Protein AF-A0A1U2FJ78-F1 (afdb_monomer)

Sequence (71 aa):
MIGPCRVFAYQYGPWCMIEIPELAGLTQAQWRSDADAQARSYIATAIGCDVADIAIEAVATCGPKNLPLLD

Mean predicted aligned error: 6.49 Å

Organism: NCBI:txid1962118

Nearest PDB structures (foldseek):
  2yzt-assembly1_A-2  TM=6.580E-01  e=2.229E-02  Thermus thermophilu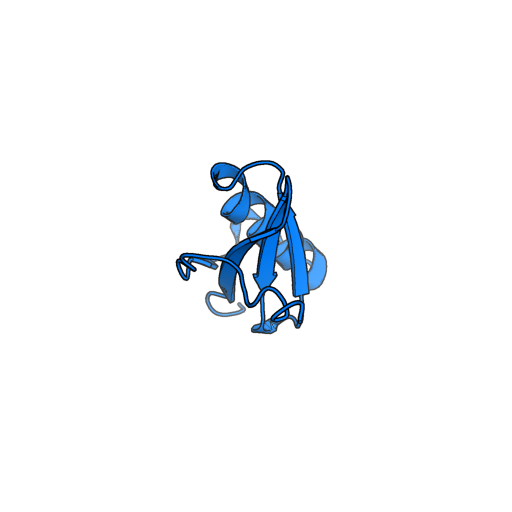s HB8
  3k6q-assembly2_D  TM=6.738E-01  e=2.333E-01  Syntrophomonas wolfei subsp. wolfei str. Goettingen G311
  6ci0-assembly1_B  TM=7.170E-01  e=1.546E+00  Cereibacter sphaeroides
  3lm2-assembly1_B  TM=5.458E-01  e=1.449E+00  Agrobacterium fabrum str. C58
  3fyi-assembly2_D  TM=5.096E-01  e=1.449E+00  Cereibacter sphaeroides

Solvent-accessible surface area (backbone atoms only — not comparable to full-atom values): 4323 Å² total; per-residue (Å²): 133,83,73,67,41,53,35,42,46,28,59,53,88,85,33,23,37,36,35,28,69,92,72,76,38,78,51,69,27,75,43,74,87,44,41,67,58,47,49,28,51,49,50,16,64,76,73,73,51,60,50,90,76,53,54,70,42,81,44,88,47,84,60,60,95,66,71,76,84,76,131

Foldseek 3Di:
DDDAWEWEWEDDPQWIWIATVVLRDIDIDNDPVCNLVGVLVVVCVSVVHDSVPHHYDYDYDDYDPDDDPPD

pLDDT: mean 83.4, std 17.04, range [35.5, 96.25]

Radius of gyration: 12.7 Å; Cα contacts (8 Å, |Δi|>4): 114; chains: 1; bounding box: 27×34×36 Å

Secondary structure (DSSP, 8-state):
-PPPEEEEEEEETTEEEEEEGGGTEEEEESSGGGHHHHHHHHHHHHHT--GGG--EEEEE--S-S------

Structure (mmCIF, N/CA/C/O backbone):
data_AF-A0A1U2FJ78-F1
#
_entry.id   AF-A0A1U2FJ78-F1
#
loop_
_atom_site.group_PDB
_atom_site.id
_atom_site.type_symbol
_atom_site.label_atom_id
_atom_site.label_alt_id
_atom_site.label_comp_id
_atom_site.label_asym_id
_atom_site.label_entity_id
_atom_site.label_seq_id
_atom_site.pdbx_PDB_ins_code
_atom_site.Cartn_x
_atom_site.Cartn_y
_atom_site.Cartn_z
_atom_site.occupancy
_atom_site.B_iso_or_equiv
_atom_site.auth_seq_id
_atom_site.auth_comp_id
_atom_site.auth_asym_id
_atom_site.auth_atom_id
_atom_site.pdbx_PDB_model_num
ATOM 1 N N . MET A 1 1 ? -5.224 1.712 19.387 1.00 57.50 1 MET A N 1
ATOM 2 C CA . MET A 1 1 ? -4.143 2.126 18.473 1.00 57.50 1 MET A CA 1
ATOM 3 C C . MET A 1 1 ? -3.498 0.849 17.971 1.00 57.50 1 MET A C 1
ATOM 5 O O . MET A 1 1 ? -3.053 0.065 18.804 1.00 57.50 1 MET A O 1
ATOM 9 N N . ILE A 1 2 ? -3.558 0.572 16.671 1.00 68.06 2 ILE A N 1
ATOM 10 C CA . ILE A 1 2 ? -2.723 -0.492 16.106 1.00 68.06 2 ILE A CA 1
ATOM 11 C C . ILE A 1 2 ? -1.271 -0.002 16.126 1.00 68.06 2 ILE A C 1
ATOM 13 O O . ILE A 1 2 ? -1.022 1.185 15.925 1.00 68.06 2 ILE A O 1
ATOM 17 N N 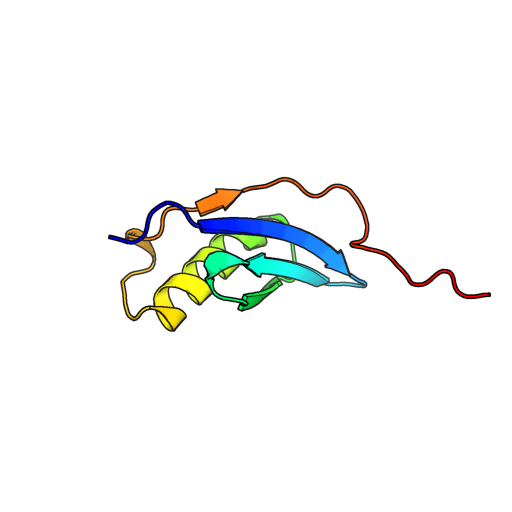. GLY A 1 3 ? -0.333 -0.889 16.460 1.00 76.75 3 GLY A N 1
ATOM 18 C CA . GLY A 1 3 ? 1.094 -0.585 16.340 1.00 76.75 3 GLY A CA 1
ATOM 19 C C . GLY A 1 3 ? 1.478 -0.296 14.881 1.00 76.75 3 GLY A C 1
ATOM 20 O O . GLY A 1 3 ? 0.644 -0.472 13.990 1.00 76.75 3 GLY A O 1
ATOM 21 N N . PRO A 1 4 ? 2.720 0.138 14.616 1.00 85.00 4 PRO A N 1
ATOM 22 C CA . PRO A 1 4 ? 3.158 0.405 13.251 1.00 85.00 4 PRO A CA 1
ATOM 23 C C . PRO A 1 4 ? 2.974 -0.838 12.369 1.00 85.00 4 PRO A C 1
ATOM 25 O O . PRO A 1 4 ? 3.391 -1.936 12.741 1.00 85.00 4 PRO A O 1
ATOM 28 N N . CYS A 1 5 ? 2.334 -0.672 11.210 1.00 88.81 5 CYS A N 1
ATOM 29 C CA . CYS A 1 5 ? 2.185 -1.752 10.234 1.00 88.81 5 CYS A CA 1
ATOM 30 C C . CYS A 1 5 ? 3.432 -1.851 9.362 1.00 88.81 5 CYS A C 1
ATOM 32 O O . CYS A 1 5 ? 3.975 -0.827 8.936 1.00 88.81 5 CYS A O 1
ATOM 34 N N . ARG A 1 6 ? 3.855 -3.073 9.039 1.00 92.94 6 ARG A N 1
ATOM 35 C CA . ARG A 1 6 ? 4.969 -3.272 8.115 1.00 92.94 6 ARG A CA 1
ATOM 36 C C . ARG A 1 6 ? 4.468 -3.135 6.691 1.00 92.94 6 ARG A C 1
ATOM 38 O O . ARG A 1 6 ? 3.422 -3.669 6.328 1.00 92.94 6 ARG A O 1
ATOM 45 N N . VAL A 1 7 ? 5.250 -2.441 5.877 1.00 93.25 7 VAL A N 1
ATOM 46 C CA . VAL A 1 7 ? 4.930 -2.204 4.471 1.00 93.25 7 VAL A CA 1
ATOM 47 C C . VAL A 1 7 ? 6.060 -2.731 3.602 1.00 93.25 7 VAL A C 1
ATOM 49 O O . VAL A 1 7 ? 7.206 -2.311 3.751 1.00 93.25 7 VAL A O 1
ATOM 52 N N . PHE A 1 8 ? 5.734 -3.628 2.673 1.00 92.44 8 PHE A N 1
ATOM 53 C CA . PHE A 1 8 ? 6.683 -4.206 1.723 1.00 92.44 8 PHE A CA 1
ATOM 54 C C . PHE A 1 8 ? 6.355 -3.708 0.318 1.00 92.44 8 PHE A C 1
ATOM 56 O O . PHE A 1 8 ?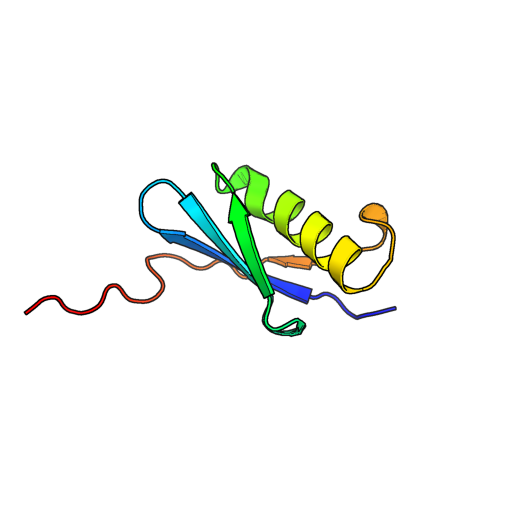 5.310 -4.046 -0.232 1.00 92.44 8 PHE A O 1
ATOM 63 N N . ALA A 1 9 ? 7.252 -2.913 -0.266 1.00 91.81 9 ALA A N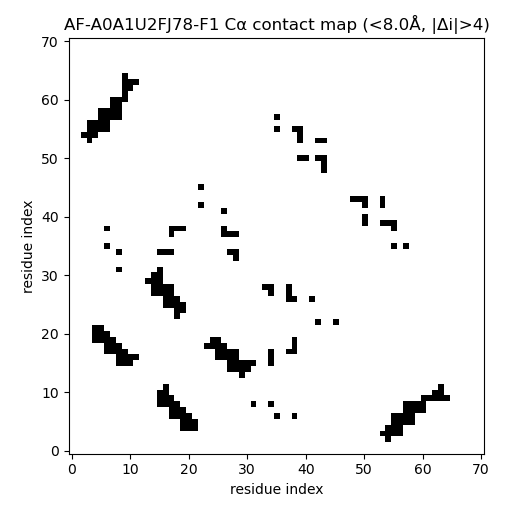 1
ATOM 64 C CA . ALA A 1 9 ? 7.050 -2.317 -1.585 1.00 91.81 9 ALA A CA 1
ATOM 65 C C . ALA A 1 9 ? 8.042 -2.860 -2.627 1.00 91.81 9 ALA A C 1
ATOM 67 O O . ALA A 1 9 ? 9.244 -2.617 -2.510 1.00 91.81 9 ALA A O 1
ATOM 68 N N . TYR A 1 10 ? 7.547 -3.527 -3.671 1.00 89.75 10 TYR A N 1
ATOM 69 C CA . TYR A 1 10 ? 8.361 -4.138 -4.730 1.00 89.75 10 TYR A CA 1
ATOM 70 C C . TYR A 1 10 ? 7.823 -3.817 -6.127 1.00 89.75 10 TYR A C 1
ATOM 72 O O . TYR A 1 10 ? 6.629 -3.596 -6.323 1.00 89.75 10 TYR A O 1
ATOM 80 N N . GLN A 1 11 ? 8.713 -3.800 -7.120 1.00 89.06 11 GLN A N 1
ATOM 81 C CA . GLN A 1 11 ? 8.325 -3.560 -8.510 1.00 89.06 11 GLN A CA 1
ATOM 82 C C . GLN A 1 11 ? 7.714 -4.828 -9.122 1.00 89.06 11 GLN A C 1
ATOM 84 O O . GLN A 1 11 ? 8.310 -5.905 -9.051 1.00 89.06 11 GLN A O 1
ATOM 89 N N . TYR A 1 12 ? 6.563 -4.684 -9.775 1.00 87.62 12 TYR A N 1
ATOM 90 C CA . TYR A 1 12 ? 5.906 -5.726 -10.557 1.00 87.62 12 TYR A CA 1
ATOM 91 C C . TYR A 1 12 ? 5.372 -5.135 -11.868 1.00 87.62 12 TYR A C 1
ATOM 93 O O . TYR A 1 12 ? 4.370 -4.418 -11.903 1.00 87.62 12 TYR A O 1
ATOM 101 N N . GLY A 1 13 ? 6.079 -5.406 -12.968 1.00 88.00 13 GLY A N 1
ATOM 102 C CA . GLY A 1 13 ? 5.787 -4.772 -14.254 1.00 88.00 13 GLY A CA 1
ATOM 103 C C . GLY A 1 13 ? 5.886 -3.240 -14.147 1.00 88.00 13 GLY A C 1
ATOM 104 O O . GLY A 1 13 ? 6.894 -2.751 -13.634 1.00 88.00 13 GLY A O 1
ATOM 105 N N . PRO A 1 14 ? 4.878 -2.470 -14.601 1.00 89.44 14 PRO A N 1
ATOM 106 C CA . PRO A 1 14 ? 4.883 -1.010 -14.504 1.00 89.44 14 PRO A CA 1
ATOM 107 C C . PRO A 1 14 ? 4.450 -0.473 -13.128 1.00 89.44 14 PRO A C 1
ATOM 109 O O . PRO A 1 14 ? 4.476 0.737 -12.928 1.00 89.44 14 PRO A O 1
ATOM 112 N N . TRP A 1 15 ? 4.054 -1.338 -12.190 1.00 90.69 15 TRP A N 1
ATOM 113 C CA . TRP A 1 15 ? 3.490 -0.943 -10.899 1.00 90.69 15 TRP A CA 1
ATOM 114 C C . TRP A 1 15 ? 4.438 -1.238 -9.738 1.00 90.69 15 TRP A C 1
ATOM 116 O O . TRP A 1 15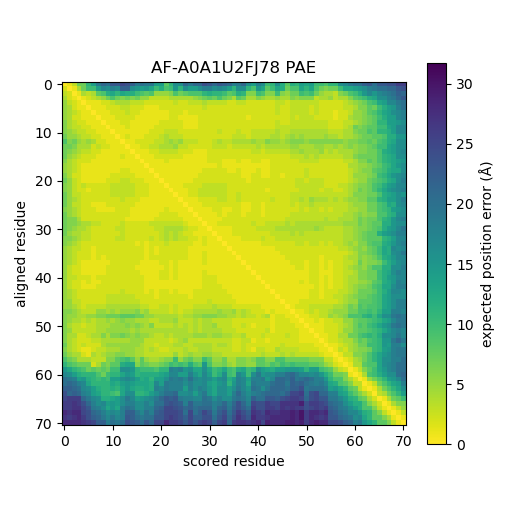 ? 5.184 -2.219 -9.751 1.00 90.69 15 TRP A O 1
ATOM 126 N N . CYS A 1 16 ? 4.360 -0.418 -8.694 1.00 91.56 16 CYS A N 1
ATOM 127 C CA . CYS A 1 16 ? 4.881 -0.758 -7.379 1.00 91.56 16 CYS A CA 1
ATOM 128 C C . CYS A 1 16 ? 3.771 -1.445 -6.582 1.00 91.56 16 CYS A C 1
ATOM 130 O O . CYS A 1 16 ? 2.774 -0.812 -6.233 1.00 91.56 16 CYS A O 1
ATOM 132 N N . MET A 1 17 ? 3.945 -2.727 -6.281 1.00 94.50 17 MET A N 1
ATOM 133 C CA . MET A 1 17 ? 3.049 -3.471 -5.399 1.00 94.50 17 MET A CA 1
ATOM 134 C C . MET A 1 17 ? 3.424 -3.201 -3.950 1.00 94.50 17 MET A C 1
ATOM 136 O O . MET A 1 17 ? 4.605 -3.050 -3.633 1.00 94.50 17 MET A O 1
ATOM 140 N N . ILE A 1 18 ? 2.418 -3.119 -3.086 1.00 94.75 18 ILE A N 1
ATOM 141 C CA . ILE A 1 18 ? 2.549 -2.706 -1.691 1.00 94.75 18 ILE A CA 1
ATOM 142 C C . ILE A 1 18 ? 1.780 -3.702 -0.834 1.00 94.75 18 ILE A C 1
ATOM 144 O O . ILE A 1 18 ? 0.553 -3.783 -0.903 1.00 94.75 18 ILE A O 1
ATOM 148 N N . GLU A 1 19 ? 2.502 -4.455 -0.022 1.00 95.19 19 GLU A N 1
ATOM 149 C CA . GLU A 1 19 ? 1.939 -5.471 0.859 1.00 95.19 19 GLU A CA 1
ATOM 150 C C . GLU A 1 19 ? 1.964 -5.044 2.312 1.00 95.19 19 GLU A C 1
ATOM 152 O O . GLU A 1 19 ? 2.944 -4.466 2.785 1.00 95.19 19 GLU A O 1
ATOM 157 N N . ILE A 1 20 ? 0.886 -5.387 3.014 1.00 94.19 20 ILE A N 1
ATOM 158 C CA . ILE A 1 20 ? 0.641 -5.031 4.410 1.00 94.19 20 ILE A CA 1
ATOM 159 C C . ILE A 1 20 ? 0.215 -6.311 5.144 1.00 94.19 20 ILE A C 1
ATOM 161 O O . ILE A 1 20 ? -0.983 -6.607 5.234 1.00 94.19 20 ILE A O 1
ATOM 165 N N . PRO A 1 21 ? 1.174 -7.133 5.614 1.00 92.56 21 PRO A N 1
ATOM 166 C CA . PRO A 1 21 ? 0.888 -8.476 6.117 1.00 92.56 21 PRO A CA 1
ATOM 167 C C . PRO A 1 21 ? -0.041 -8.505 7.326 1.00 92.56 21 PRO A C 1
ATOM 169 O O . PRO A 1 21 ? -0.847 -9.424 7.441 1.00 92.56 21 PRO A O 1
ATOM 172 N N . GLU A 1 22 ? 0.028 -7.498 8.199 1.00 91.50 22 GLU A N 1
ATOM 173 C CA . GLU A 1 22 ? -0.830 -7.385 9.386 1.00 91.50 22 GLU A CA 1
ATOM 174 C C . GLU A 1 22 ? -2.320 -7.319 9.033 1.00 91.50 22 GLU A C 1
ATOM 176 O O . GLU A 1 22 ? -3.161 -7.684 9.851 1.00 91.50 22 GLU A O 1
ATOM 181 N N . LEU A 1 23 ? -2.642 -6.878 7.815 1.00 92.25 23 LEU A N 1
ATOM 182 C CA . LEU A 1 23 ? -4.007 -6.779 7.303 1.00 92.25 23 LEU A CA 1
ATOM 183 C C . LEU A 1 23 ? -4.319 -7.831 6.233 1.00 92.25 23 LEU A C 1
ATOM 185 O O . LEU A 1 23 ? -5.398 -7.787 5.648 1.00 92.25 23 LEU A O 1
ATOM 189 N N . ALA A 1 24 ? -3.372 -8.727 5.924 1.00 93.44 24 ALA A N 1
ATOM 190 C CA . ALA A 1 24 ? -3.395 -9.537 4.703 1.00 93.44 24 ALA A CA 1
ATOM 191 C C . ALA A 1 24 ? -3.713 -8.687 3.448 1.00 93.44 24 ALA A C 1
ATOM 193 O O . ALA A 1 24 ? -4.406 -9.131 2.532 1.00 93.44 24 ALA A O 1
ATOM 194 N N . GLY A 1 25 ? -3.232 -7.437 3.442 1.00 94.06 25 GLY A N 1
ATOM 195 C CA . GLY A 1 25 ? -3.596 -6.417 2.468 1.00 94.06 25 GLY A CA 1
ATOM 196 C C . GLY A 1 25 ? -2.595 -6.304 1.325 1.00 94.06 25 GLY A C 1
ATOM 197 O O . GLY A 1 25 ? -1.384 -6.436 1.522 1.00 94.06 25 GLY A O 1
ATOM 198 N N . LEU A 1 26 ? -3.111 -6.007 0.134 1.00 95.75 26 LEU A N 1
ATOM 199 C CA . LEU A 1 26 ? -2.332 -5.716 -1.065 1.00 95.75 26 LEU A CA 1
ATOM 200 C C . LEU A 1 26 ? -2.928 -4.492 -1.764 1.00 95.75 26 LEU A C 1
ATOM 202 O O . LEU A 1 26 ? -4.127 -4.444 -2.037 1.00 95.75 26 LEU A O 1
ATOM 206 N N . THR A 1 27 ? -2.079 -3.517 -2.065 1.00 95.88 27 THR A N 1
ATOM 207 C CA . THR A 1 27 ? -2.412 -2.340 -2.871 1.00 95.88 27 THR A CA 1
ATOM 208 C C . THR A 1 27 ? -1.278 -2.045 -3.854 1.00 95.88 27 THR A C 1
ATOM 210 O O . THR A 1 27 ? -0.292 -2.784 -3.928 1.00 95.88 27 THR A O 1
ATOM 213 N N . GLN A 1 28 ? -1.422 -0.994 -4.653 1.00 95.62 28 GLN A N 1
ATOM 214 C CA . GLN A 1 28 ? -0.444 -0.615 -5.665 1.00 95.62 28 GLN A CA 1
ATOM 215 C C . GLN A 1 28 ? -0.314 0.902 -5.795 1.00 95.62 28 GLN A C 1
ATOM 217 O O . GLN A 1 28 ? -1.248 1.654 -5.512 1.00 95.62 28 GLN A O 1
ATOM 222 N N . ALA A 1 29 ? 0.847 1.332 -6.277 1.00 93.62 29 ALA A N 1
ATOM 223 C CA . ALA A 1 29 ? 1.134 2.700 -6.675 1.00 93.62 29 ALA A CA 1
ATOM 224 C C . ALA A 1 29 ? 1.848 2.725 -8.028 1.00 93.62 29 ALA A C 1
ATOM 226 O O . ALA A 1 29 ? 2.532 1.767 -8.403 1.00 93.62 29 ALA A O 1
ATOM 227 N N . GLN A 1 30 ? 1.703 3.828 -8.764 1.00 90.25 30 GLN A N 1
ATOM 228 C CA . GLN A 1 30 ? 2.425 4.008 -10.024 1.00 90.25 30 GLN A CA 1
ATOM 229 C C . GLN A 1 30 ? 3.926 4.180 -9.774 1.00 90.25 30 GLN A C 1
ATOM 231 O O . GLN A 1 30 ? 4.744 3.615 -10.500 1.00 90.25 30 GLN A O 1
ATOM 236 N N . TRP A 1 31 ? 4.293 4.927 -8.732 1.00 88.25 31 TRP A N 1
ATOM 237 C CA . TRP A 1 31 ? 5.681 5.191 -8.378 1.00 88.25 31 TRP A CA 1
ATOM 238 C C . TRP A 1 31 ? 5.999 4.696 -6.971 1.00 88.25 31 TRP A C 1
ATOM 240 O O . TRP A 1 31 ? 5.169 4.739 -6.064 1.00 88.25 31 TRP A O 1
ATOM 250 N N . ARG A 1 32 ? 7.249 4.262 -6.770 1.00 86.56 32 ARG A N 1
ATOM 251 C CA . ARG A 1 32 ? 7.754 3.824 -5.458 1.00 86.56 32 ARG A CA 1
ATOM 252 C C . ARG A 1 32 ? 7.651 4.928 -4.400 1.00 86.56 32 ARG A C 1
ATOM 254 O O . ARG A 1 32 ? 7.439 4.612 -3.236 1.00 86.56 32 ARG A O 1
ATOM 261 N N . SER A 1 33 ? 7.775 6.197 -4.800 1.00 89.00 33 SER A N 1
ATOM 262 C CA . SER A 1 33 ? 7.616 7.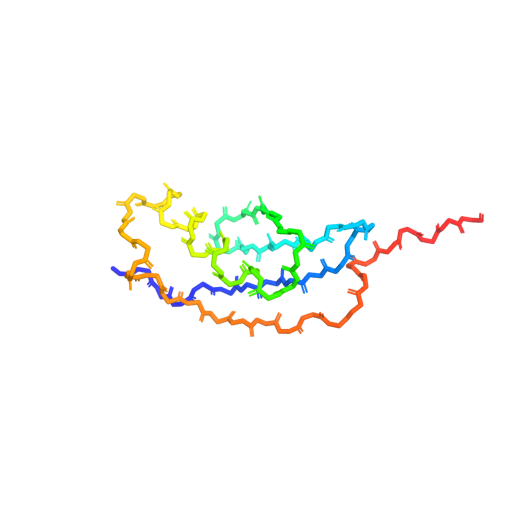363 -3.918 1.00 89.00 33 SER A CA 1
ATOM 263 C C . SER A 1 33 ? 6.238 7.444 -3.268 1.00 89.00 33 SER A C 1
ATOM 265 O O . SER A 1 33 ? 6.113 7.987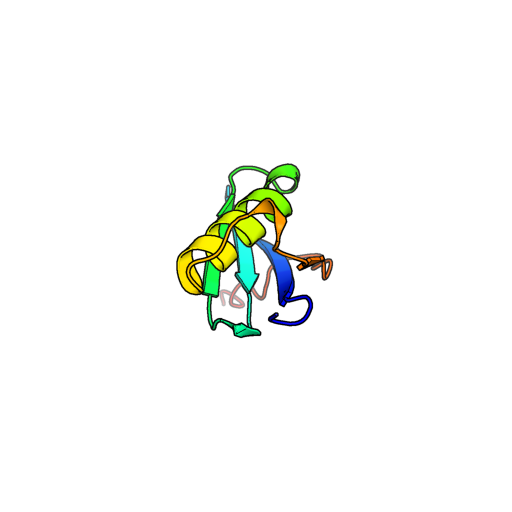 -2.175 1.00 89.00 33 SER A O 1
ATOM 267 N N . ASP A 1 34 ? 5.221 6.875 -3.913 1.00 92.31 34 ASP A N 1
ATOM 268 C CA . ASP A 1 34 ? 3.833 6.979 -3.464 1.00 92.31 34 ASP A CA 1
ATOM 269 C C . ASP A 1 34 ? 3.422 5.764 -2.617 1.00 92.31 34 ASP A C 1
ATOM 271 O O . ASP A 1 34 ? 2.304 5.708 -2.104 1.00 92.31 34 ASP A O 1
ATOM 275 N N . ALA A 1 35 ? 4.324 4.788 -2.449 1.00 91.31 35 ALA A N 1
ATOM 276 C CA . ALA A 1 35 ? 4.044 3.537 -1.754 1.00 91.31 35 ALA A CA 1
ATOM 277 C C . ALA A 1 35 ? 3.591 3.761 -0.308 1.00 91.31 35 ALA A C 1
ATOM 279 O O . ALA A 1 35 ? 2.594 3.191 0.132 1.00 91.31 35 ALA A O 1
ATOM 280 N N . ASP A 1 36 ? 4.278 4.649 0.405 1.00 92.81 36 ASP A N 1
ATOM 281 C CA . ASP A 1 36 ? 3.967 4.991 1.788 1.00 92.81 36 ASP A CA 1
ATOM 282 C C . ASP A 1 36 ? 2.601 5.679 1.918 1.00 92.81 36 ASP A C 1
ATOM 284 O O . ASP A 1 36 ? 1.844 5.405 2.851 1.00 92.81 36 ASP A O 1
ATOM 288 N N . ALA A 1 37 ? 2.264 6.574 0.985 1.00 93.81 37 ALA A N 1
ATOM 289 C CA . ALA A 1 37 ? 0.973 7.256 0.975 1.00 93.81 37 ALA A CA 1
ATOM 290 C C . ALA A 1 37 ? -0.170 6.267 0.700 1.00 93.81 37 ALA A C 1
ATOM 292 O O . ALA A 1 37 ? -1.166 6.256 1.429 1.00 93.81 37 ALA A O 1
ATOM 293 N N . GLN A 1 38 ? 0.007 5.376 -0.281 1.00 95.81 38 GLN A N 1
ATOM 294 C CA . GLN A 1 38 ? -0.987 4.350 -0.589 1.00 95.81 38 GLN A CA 1
ATOM 295 C C . GLN A 1 38 ? -1.139 3.309 0.514 1.00 95.81 38 GLN A C 1
ATOM 297 O O . GLN A 1 38 ? -2.267 2.905 0.801 1.00 95.81 38 GLN A O 1
ATOM 302 N N . ALA A 1 39 ? -0.052 2.913 1.178 1.00 94.81 39 ALA A N 1
ATOM 303 C CA . ALA A 1 39 ? -0.125 2.022 2.328 1.00 94.81 39 ALA A CA 1
ATOM 304 C C . ALA A 1 39 ? -0.963 2.638 3.456 1.00 94.81 39 ALA A C 1
ATOM 306 O O . ALA A 1 39 ? -1.884 1.992 3.954 1.00 94.81 39 ALA A O 1
ATOM 307 N N . ARG A 1 40 ? -0.704 3.904 3.818 1.00 95.12 40 ARG A N 1
ATOM 308 C CA . ARG A 1 40 ? -1.475 4.591 4.868 1.00 95.12 40 ARG A CA 1
ATOM 309 C C . ARG A 1 40 ? -2.949 4.726 4.503 1.00 95.12 40 ARG A C 1
ATOM 311 O O . ARG A 1 40 ? -3.799 4.435 5.337 1.00 95.12 40 ARG A O 1
ATOM 318 N N . SER A 1 41 ? -3.254 5.111 3.262 1.00 96.25 41 SER A N 1
ATOM 319 C CA . SER A 1 41 ? -4.637 5.226 2.784 1.00 96.25 41 SER A CA 1
ATOM 320 C C . SER A 1 41 ? -5.386 3.889 2.852 1.00 96.25 41 SER A C 1
ATOM 322 O O . SER A 1 41 ? -6.525 3.835 3.327 1.00 96.25 41 SER A O 1
ATOM 324 N N . TYR A 1 42 ? -4.729 2.797 2.453 1.00 95.94 42 TYR A N 1
ATOM 325 C CA . TYR A 1 42 ? -5.294 1.454 2.550 1.00 95.94 42 TYR A CA 1
ATOM 326 C C . TYR A 1 42 ? -5.560 1.053 4.007 1.00 95.94 42 TYR A C 1
ATOM 328 O O . TYR A 1 42 ? -6.670 0.631 4.326 1.00 95.94 42 TYR A O 1
ATOM 336 N N . ILE A 1 43 ? -4.571 1.211 4.896 1.00 94.88 43 ILE A N 1
ATOM 337 C CA . ILE A 1 43 ? -4.688 0.843 6.318 1.00 94.88 43 ILE A CA 1
ATOM 338 C C . ILE A 1 43 ? -5.822 1.627 6.980 1.00 94.88 43 ILE A C 1
ATOM 340 O O . ILE A 1 43 ? -6.680 1.020 7.616 1.00 94.88 43 ILE A O 1
ATOM 344 N N . ALA A 1 44 ? -5.854 2.947 6.784 1.00 94.88 44 ALA A N 1
ATOM 345 C CA . ALA A 1 44 ? -6.884 3.833 7.319 1.00 94.88 44 ALA A CA 1
ATOM 346 C C . ALA A 1 44 ? -8.293 3.373 6.922 1.00 94.88 44 ALA A C 1
ATOM 348 O O . ALA A 1 44 ? -9.181 3.257 7.766 1.00 94.88 44 ALA A O 1
ATOM 349 N N . THR A 1 45 ? -8.468 3.018 5.647 1.00 95.44 45 THR A N 1
ATOM 350 C CA . THR A 1 45 ? -9.734 2.486 5.129 1.00 95.44 45 THR A CA 1
ATOM 351 C C . THR A 1 45 ? -10.076 1.133 5.753 1.00 95.44 45 THR A C 1
ATOM 353 O O . THR A 1 45 ? -11.212 0.916 6.164 1.00 95.44 45 THR A O 1
ATOM 356 N N . ALA A 1 46 ? -9.101 0.226 5.847 1.00 93.75 46 ALA A N 1
ATOM 357 C CA . ALA A 1 46 ? -9.309 -1.135 6.334 1.00 93.75 46 ALA A CA 1
ATOM 358 C C . ALA A 1 46 ? -9.718 -1.195 7.815 1.00 93.75 46 ALA A C 1
ATOM 360 O O . ALA A 1 46 ? -10.472 -2.087 8.202 1.00 93.75 46 ALA A O 1
ATOM 361 N N . ILE A 1 47 ? -9.239 -0.259 8.638 1.00 91.12 47 ILE A N 1
ATOM 362 C CA . ILE A 1 47 ? -9.503 -0.244 10.087 1.00 91.12 47 ILE A CA 1
ATOM 363 C C . ILE A 1 47 ? -10.466 0.864 10.529 1.00 91.12 47 ILE A C 1
ATOM 365 O O . ILE A 1 47 ? -10.808 0.932 11.708 1.00 91.12 47 ILE A O 1
ATOM 369 N N . GLY A 1 48 ? -10.897 1.724 9.603 1.00 93.00 48 GLY A N 1
ATOM 370 C CA . GLY A 1 48 ? -11.843 2.807 9.865 1.00 93.00 48 GLY A CA 1
ATOM 371 C C . GLY A 1 48 ? -11.273 3.938 10.724 1.00 93.00 48 GLY A C 1
ATOM 372 O O . GLY A 1 48 ? -11.931 4.366 11.671 1.00 93.00 48 GLY A O 1
ATOM 373 N N . CYS A 1 49 ? -10.068 4.424 10.419 1.00 90.94 49 CYS A N 1
ATOM 374 C CA . CYS A 1 49 ? -9.470 5.577 11.102 1.00 90.94 49 CYS A CA 1
ATOM 375 C C . CYS A 1 49 ? -8.930 6.627 10.121 1.00 90.94 49 CYS A C 1
ATOM 377 O O . CYS A 1 49 ? -8.957 6.429 8.908 1.00 90.94 49 CYS A O 1
ATOM 379 N N . ASP A 1 50 ? -8.435 7.748 10.651 1.00 92.50 50 ASP A N 1
ATOM 380 C CA . ASP A 1 50 ? -7.793 8.781 9.840 1.00 92.50 50 ASP A CA 1
ATOM 381 C C . ASP A 1 50 ? -6.410 8.320 9.343 1.00 92.50 50 ASP A C 1
ATOM 383 O O . ASP A 1 50 ? -5.697 7.575 10.020 1.00 92.50 50 ASP A O 1
ATOM 387 N N . VAL A 1 51 ? -6.018 8.777 8.153 1.00 91.12 51 VAL A N 1
ATOM 388 C CA . VAL A 1 51 ? -4.709 8.503 7.536 1.00 91.12 51 VAL A CA 1
ATOM 389 C C . VAL A 1 51 ? -3.570 9.109 8.359 1.00 91.12 51 VAL A C 1
ATOM 391 O O . VAL A 1 51 ? -2.489 8.519 8.424 1.00 91.12 51 VAL A O 1
ATOM 394 N N . ALA A 1 52 ? -3.800 10.262 8.997 1.00 90.25 52 ALA A N 1
ATOM 395 C CA . ALA A 1 52 ? -2.816 10.950 9.831 1.00 90.25 52 ALA A CA 1
ATOM 396 C C . ALA A 1 52 ? -2.405 10.133 11.067 1.00 90.25 52 ALA A C 1
ATOM 398 O O . ALA A 1 52 ? -1.293 10.298 11.566 1.00 90.25 52 ALA A O 1
ATOM 399 N N . ASP A 1 53 ? -3.267 9.215 11.509 1.00 90.06 53 ASP A N 1
ATOM 400 C CA . ASP A 1 53 ? -3.034 8.362 12.674 1.00 90.06 53 ASP A CA 1
ATOM 401 C C . ASP A 1 53 ? -2.316 7.045 12.320 1.00 90.06 53 ASP A C 1
ATOM 403 O O . ASP A 1 53 ? -2.029 6.230 13.203 1.00 90.06 53 ASP A O 1
ATOM 407 N N . ILE A 1 54 ? -2.003 6.809 11.038 1.00 89.62 54 ILE A N 1
ATOM 408 C CA . ILE A 1 54 ? -1.346 5.578 10.590 1.00 89.62 54 ILE A CA 1
ATOM 409 C C . ILE A 1 54 ? 0.178 5.698 10.649 1.00 89.62 54 ILE A C 1
ATOM 411 O O . ILE A 1 54 ? 0.830 6.298 9.786 1.00 89.62 54 ILE A O 1
ATOM 415 N N . ALA A 1 55 ? 0.763 5.003 11.622 1.00 90.50 55 ALA A N 1
ATOM 416 C CA . ALA A 1 55 ? 2.186 4.699 11.640 1.00 90.50 55 ALA A CA 1
ATOM 417 C C . ALA A 1 55 ? 2.494 3.497 10.729 1.00 90.50 55 ALA A C 1
ATOM 419 O O . ALA A 1 55 ? 1.868 2.442 10.838 1.00 90.50 55 ALA A O 1
ATOM 420 N N . ILE A 1 56 ? 3.494 3.643 9.858 1.00 89.56 56 ILE A N 1
ATOM 421 C CA . ILE A 1 56 ? 4.028 2.545 9.045 1.00 89.56 56 ILE A CA 1
ATOM 422 C C . ILE A 1 56 ? 5.522 2.389 9.291 1.00 89.56 56 ILE A C 1
ATOM 424 O O . ILE A 1 56 ? 6.239 3.371 9.481 1.00 89.56 56 ILE A O 1
ATOM 428 N N . GLU A 1 57 ? 5.981 1.149 9.240 1.00 90.56 57 GLU A N 1
ATOM 429 C CA . GLU A 1 57 ? 7.386 0.791 9.152 1.00 90.56 57 GLU A CA 1
ATOM 430 C C . GLU A 1 57 ? 7.660 0.311 7.725 1.00 90.56 57 GLU A C 1
ATOM 432 O O . GLU A 1 57 ? 7.217 -0.763 7.305 1.00 90.56 57 GLU A O 1
ATOM 437 N N . ALA A 1 58 ? 8.359 1.139 6.950 1.00 80.12 58 ALA A N 1
ATOM 438 C CA . ALA A 1 58 ? 8.730 0.789 5.589 1.00 80.12 58 ALA A CA 1
ATOM 439 C C . ALA A 1 58 ? 9.846 -0.262 5.613 1.00 80.12 58 ALA A C 1
ATOM 441 O O . ALA A 1 58 ? 10.991 0.027 5.965 1.00 80.12 58 ALA A O 1
ATOM 442 N N . VAL A 1 59 ? 9.525 -1.483 5.190 1.00 75.75 59 VAL A N 1
ATOM 443 C CA . VAL A 1 59 ? 10.506 -2.546 4.997 1.00 75.75 59 VAL A CA 1
ATOM 444 C C . VAL A 1 59 ? 10.931 -2.512 3.535 1.00 75.75 59 VAL A C 1
ATOM 446 O O . V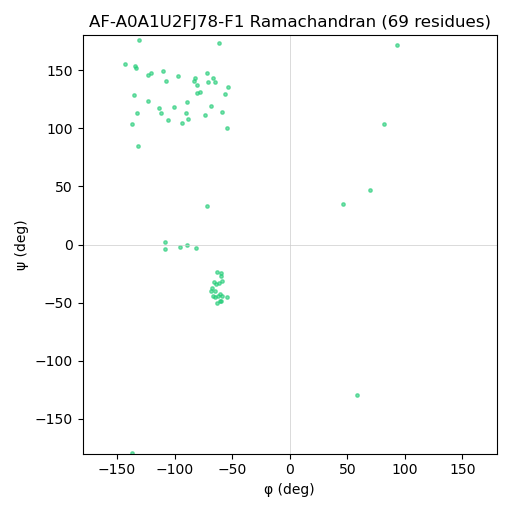AL A 1 59 ? 10.193 -2.903 2.625 1.00 75.75 59 VAL A O 1
ATOM 449 N N . ALA A 1 60 ? 12.135 -1.995 3.292 1.00 63.28 60 ALA A N 1
ATOM 450 C CA . ALA A 1 60 ? 12.693 -1.944 1.951 1.00 63.28 60 ALA A CA 1
ATOM 451 C C . ALA A 1 60 ? 12.792 -3.363 1.376 1.00 63.28 60 ALA A C 1
ATOM 453 O O . ALA A 1 60 ? 13.573 -4.183 1.850 1.00 63.28 60 ALA A O 1
ATOM 454 N N . THR A 1 61 ? 12.025 -3.647 0.324 1.00 62.03 61 THR A N 1
ATOM 455 C CA . THR A 1 61 ? 12.270 -4.820 -0.515 1.00 62.03 61 THR A CA 1
ATOM 456 C C . THR A 1 61 ? 13.005 -4.376 -1.775 1.00 62.03 61 THR A C 1
ATOM 458 O O . THR A 1 61 ? 12.556 -3.508 -2.534 1.00 62.03 61 THR A O 1
ATOM 461 N N . CYS A 1 62 ? 14.214 -4.916 -1.924 1.00 47.28 62 CYS A N 1
ATOM 462 C CA . CYS A 1 62 ? 15.011 -4.848 -3.138 1.00 47.28 62 CYS A CA 1
ATOM 463 C C . CYS A 1 62 ? 14.651 -6.054 -4.007 1.00 47.28 62 CYS A C 1
ATOM 465 O O . CYS A 1 62 ? 14.824 -7.191 -3.578 1.00 47.28 62 CYS A O 1
ATOM 467 N N . GLY A 1 63 ? 14.202 -5.798 -5.235 1.00 57.97 63 GLY A N 1
ATOM 468 C CA . GLY A 1 63 ? 13.983 -6.833 -6.247 1.00 57.97 63 GLY A CA 1
ATOM 469 C C . GLY A 1 63 ? 12.559 -7.404 -6.312 1.00 57.97 63 GLY A C 1
ATOM 470 O O . GLY A 1 63 ? 11.704 -7.067 -5.489 1.00 57.97 63 GLY A O 1
ATOM 471 N N . PRO A 1 64 ? 12.276 -8.224 -7.341 1.00 54.19 64 PRO A N 1
ATOM 472 C CA . PRO A 1 64 ? 10.974 -8.853 -7.529 1.00 54.19 64 PRO A CA 1
ATOM 473 C C . PRO A 1 64 ? 10.701 -9.869 -6.415 1.00 54.19 64 PRO A C 1
ATOM 475 O O . PRO A 1 64 ? 11.600 -1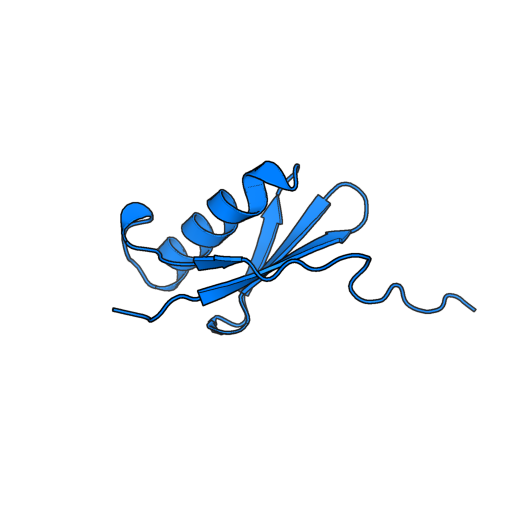0.598 -6.000 1.00 54.19 64 PRO A O 1
ATOM 478 N N . LYS A 1 65 ? 9.443 -9.969 -5.971 1.00 55.94 65 LYS A N 1
ATOM 479 C CA . LYS A 1 65 ? 8.976 -10.869 -4.898 1.00 55.94 65 LYS A CA 1
ATOM 480 C C . LYS A 1 65 ? 8.941 -12.363 -5.303 1.00 55.94 65 LYS A C 1
ATOM 482 O O . LYS A 1 65 ? 8.101 -13.112 -4.819 1.00 55.94 65 LYS A O 1
ATOM 487 N N . ASN A 1 66 ? 9.866 -12.795 -6.165 1.00 48.81 66 ASN A N 1
ATOM 488 C CA . ASN A 1 66 ? 9.839 -13.969 -7.051 1.00 48.81 66 ASN A CA 1
ATOM 489 C C . ASN A 1 66 ? 9.062 -13.712 -8.357 1.00 48.81 66 ASN A C 1
ATOM 491 O O . ASN A 1 66 ? 7.834 -13.740 -8.378 1.00 48.81 66 ASN A O 1
ATOM 495 N N . LEU A 1 67 ? 9.782 -13.520 -9.474 1.00 43.97 67 LEU A N 1
ATOM 496 C CA . LEU A 1 67 ? 9.271 -14.037 -10.749 1.00 43.97 67 LEU A CA 1
ATOM 497 C C . LEU A 1 67 ? 9.246 -15.570 -10.616 1.00 43.97 67 LEU A C 1
ATOM 499 O O . LEU A 1 67 ? 10.203 -16.113 -10.053 1.00 43.97 67 LEU A O 1
ATOM 503 N N . PRO A 1 68 ? 8.224 -16.289 -11.113 1.00 39.09 68 PRO A N 1
ATOM 504 C CA . PRO A 1 68 ? 8.417 -17.709 -11.364 1.00 39.09 68 PRO A CA 1
ATOM 505 C C . PRO A 1 68 ? 9.661 -17.849 -12.250 1.00 39.09 68 PRO A C 1
ATOM 507 O O . PRO A 1 68 ? 9.831 -17.071 -13.193 1.00 39.09 68 PRO A O 1
ATOM 510 N N . LEU A 1 69 ? 10.539 -18.801 -11.924 1.00 38.75 69 LEU A N 1
ATOM 511 C CA . LEU A 1 69 ? 11.456 -19.348 -12.918 1.00 38.75 69 LEU A CA 1
ATOM 512 C C . LEU A 1 69 ? 10.553 -19.808 -14.067 1.00 38.75 69 LEU A C 1
ATOM 514 O O . LEU A 1 69 ? 9.830 -20.790 -13.928 1.00 38.75 69 LEU A O 1
ATOM 518 N N . LEU A 1 70 ? 10.469 -19.002 -15.122 1.00 35.50 70 LEU A N 1
ATOM 519 C CA . LEU A 1 70 ? 9.941 -19.463 -16.392 1.00 35.50 70 LEU A CA 1
ATOM 520 C C . LEU A 1 70 ? 10.989 -20.460 -16.895 1.00 35.50 70 LEU A C 1
ATOM 522 O O . LEU A 1 70 ? 12.158 -20.077 -16.995 1.00 35.50 70 LEU A O 1
ATOM 526 N N . ASP A 1 71 ? 10.578 -21.716 -17.089 1.00 42.31 71 ASP A N 1
ATOM 527 C CA . ASP A 1 71 ? 11.390 -22.765 -17.723 1.00 42.31 71 ASP A CA 1
ATOM 528 C C . ASP A 1 71 ? 11.954 -22.308 -19.081 1.00 42.31 71 ASP A C 1
ATOM 530 O O . ASP A 1 71 ? 11.224 -21.611 -19.831 1.00 42.31 71 ASP A O 1
#